Protein AF-A0A428SG29-F1 (afdb_monomer_lite)

Sequence (128 aa):
MDRNAPDYICEENASASLCETEECINHIRALSGNEDALVTPVVTPRFAICWTPELLQGQGNMIRGDDTLAMQTHFNEAQQEIDATKALFPEFGGSEADLYESYGLQSAMAPRDTQDSPRRMFEEESYG

InterPro domains:
  IPR032466 Metal-dependent hydrolase [SSF51556] (1-107)
  IPR051607 Metallo-dependent Hydrolases [PTHR11271] (1-105)

Radius of gyration: 19.19 Å; chains: 1; bounding box: 38×38×68 Å

pLDDT: mean 84.14, std 17.22, range [40.59, 98.0]

Organism: NCBI:txid131363

Foldseek 3Di:
DQAPDPPVPHDPDLVVVLVVLVVVQVVQVPDPPCPVVPDHDEAEDAALLGDDLSNLLSVLVVLVVDLRYHYDYDFCPDPVSFVSNCVRCVVQDDGVVSVSVVSNNHRDPPPDPPPPPPPPDPDPPPDD

Secondary structure (DSSP, 8-state):
--SSS-GGG--S-HHHHHHHHHHHHHHHHT-TT-TT--S--EE----GGGS-HHHHHHHHHHHHH-TT-EE----S--HHHHHHHHHH-TT--S-HHHHHHHHT------------------------

Structure (mmCIF, N/CA/C/O backbone):
data_AF-A0A428SG29-F1
#
_entry.id   AF-A0A428SG29-F1
#
loop_
_atom_site.group_PDB
_atom_site.id
_atom_site.type_symbol
_atom_site.label_atom_id
_atom_site.label_alt_id
_atom_site.label_comp_id
_atom_site.label_asym_id
_atom_site.label_entity_id
_atom_site.label_seq_id
_atom_site.pdbx_PDB_ins_code
_atom_site.Cartn_x
_atom_site.Cartn_y
_atom_site.Cartn_z
_atom_site.occupancy
_atom_site.B_iso_or_equiv
_atom_site.auth_seq_id
_atom_site.auth_comp_id
_atom_site.auth_asym_id
_atom_site.auth_atom_id
_atom_site.pdbx_PDB_model_num
ATOM 1 N N . MET A 1 1 ? -7.533 -5.127 -1.003 1.00 91.00 1 MET A N 1
ATOM 2 C CA . MET A 1 1 ? -8.494 -4.809 0.079 1.00 91.00 1 MET A CA 1
ATOM 3 C C . MET A 1 1 ? -9.218 -6.081 0.454 1.00 91.00 1 MET A C 1
ATOM 5 O O . MET A 1 1 ? -9.960 -6.589 -0.370 1.00 91.00 1 MET A O 1
ATOM 9 N N . ASP A 1 2 ? -9.045 -6.569 1.672 1.00 92.31 2 ASP A N 1
ATOM 10 C CA . ASP A 1 2 ? -9.601 -7.844 2.153 1.00 92.31 2 ASP A CA 1
ATOM 11 C C . ASP A 1 2 ? -10.591 -7.660 3.324 1.00 92.31 2 ASP A C 1
ATOM 13 O O . ASP A 1 2 ? -11.022 -8.620 3.963 1.00 92.31 2 ASP A O 1
ATOM 17 N N . ARG A 1 3 ? -10.963 -6.410 3.630 1.00 93.75 3 ARG A N 1
ATOM 18 C CA . ARG A 1 3 ? -11.945 -6.047 4.659 1.00 93.75 3 ARG A CA 1
ATOM 19 C C . ARG A 1 3 ? -12.665 -4.751 4.285 1.00 93.75 3 ARG A C 1
ATOM 21 O O . ARG A 1 3 ? -12.125 -3.935 3.548 1.00 93.75 3 ARG A O 1
ATOM 28 N N . ASN A 1 4 ? -13.861 -4.517 4.839 1.00 90.50 4 ASN A N 1
ATOM 29 C CA . ASN A 1 4 ? -14.595 -3.240 4.748 1.00 90.50 4 ASN A CA 1
ATOM 30 C C . ASN A 1 4 ? -14.676 -2.674 3.315 1.00 90.50 4 ASN A C 1
ATOM 32 O O . ASN A 1 4 ? -14.600 -1.463 3.106 1.00 90.50 4 ASN A O 1
ATOM 36 N N . ALA A 1 5 ? -14.805 -3.562 2.332 1.00 90.69 5 ALA A N 1
ATOM 37 C CA . ALA A 1 5 ? -14.900 -3.244 0.919 1.00 90.69 5 ALA A CA 1
ATOM 38 C C . ALA A 1 5 ? -16.145 -3.931 0.334 1.00 90.69 5 ALA A C 1
ATOM 40 O O . ALA A 1 5 ? -16.546 -4.983 0.834 1.00 90.69 5 ALA A O 1
ATOM 41 N N . PRO A 1 6 ? -16.779 -3.358 -0.703 1.00 92.50 6 PRO A N 1
ATOM 42 C CA . PRO A 1 6 ? -17.833 -4.042 -1.442 1.00 92.50 6 PRO A CA 1
ATOM 43 C C . PRO A 1 6 ? -17.362 -5.387 -2.010 1.00 92.50 6 PRO A C 1
ATOM 45 O O . PRO A 1 6 ? -16.246 -5.469 -2.520 1.00 92.50 6 PRO A O 1
ATOM 48 N N . ASP A 1 7 ? -18.239 -6.395 -2.017 1.00 91.31 7 ASP A N 1
ATOM 49 C CA . ASP A 1 7 ? -17.921 -7.779 -2.415 1.00 91.31 7 ASP A CA 1
ATOM 50 C C . ASP A 1 7 ? -17.208 -7.898 -3.773 1.00 91.31 7 ASP A C 1
ATOM 52 O O . ASP A 1 7 ? -16.355 -8.754 -3.959 1.00 91.31 7 ASP A O 1
ATOM 56 N N . TYR A 1 8 ? -17.524 -7.021 -4.729 1.00 92.19 8 TYR A N 1
ATOM 57 C CA . TYR A 1 8 ? -16.967 -7.068 -6.086 1.00 92.19 8 TYR A CA 1
ATOM 58 C C . TYR A 1 8 ? -15.520 -6.544 -6.202 1.00 92.19 8 TYR A C 1
ATOM 60 O O . TYR A 1 8 ? -14.921 -6.661 -7.268 1.00 92.19 8 TYR A O 1
ATOM 68 N N . ILE A 1 9 ? -14.975 -5.935 -5.144 1.00 90.00 9 ILE A N 1
ATOM 69 C CA . ILE A 1 9 ? -13.573 -5.480 -5.040 1.00 90.00 9 ILE A CA 1
ATOM 70 C C . ILE A 1 9 ? -12.910 -5.950 -3.738 1.00 90.00 9 ILE A C 1
ATOM 72 O O . ILE A 1 9 ? -11.820 -5.482 -3.407 1.00 90.00 9 ILE A O 1
ATOM 76 N N . CYS A 1 10 ? -13.581 -6.816 -2.975 1.00 92.12 10 CYS A N 1
ATOM 77 C CA . CYS A 1 10 ? -13.009 -7.434 -1.792 1.00 92.12 10 CYS A CA 1
ATOM 78 C C . CYS A 1 10 ? -12.230 -8.673 -2.230 1.00 92.12 10 CYS A C 1
ATOM 80 O O . CYS A 1 10 ? -12.783 -9.590 -2.832 1.00 92.12 10 CYS A O 1
ATOM 82 N N . GLU A 1 11 ? -10.941 -8.678 -1.935 1.00 92.62 11 GLU A N 1
ATOM 83 C CA . GLU A 1 11 ? -10.059 -9.812 -2.170 1.00 92.62 11 GLU A CA 1
ATOM 84 C C . GLU A 1 11 ? -10.417 -10.966 -1.234 1.00 92.62 11 GLU A C 1
ATOM 86 O O . GLU A 1 11 ? -10.943 -10.765 -0.137 1.00 92.62 11 GLU A O 1
ATOM 91 N N . GLU A 1 12 ? -10.117 -12.185 -1.682 1.00 92.81 12 GLU A N 1
ATOM 92 C CA . GLU A 1 12 ? -10.456 -13.412 -0.960 1.00 92.81 12 GLU A CA 1
ATOM 93 C C . GLU A 1 12 ? -9.760 -13.491 0.404 1.00 92.81 12 GLU A C 1
ATOM 95 O O . GLU A 1 12 ? -10.362 -13.907 1.394 1.00 92.81 12 GLU A O 1
ATOM 100 N N . ASN A 1 13 ? -8.479 -13.125 0.449 1.00 94.94 13 ASN A N 1
ATOM 101 C CA . ASN A 1 13 ? -7.651 -13.112 1.649 1.00 94.94 13 ASN A CA 1
ATOM 102 C C . ASN A 1 13 ? -6.335 -12.356 1.395 1.00 94.94 13 ASN A C 1
ATOM 104 O O . ASN A 1 13 ? -5.978 -12.057 0.252 1.00 94.94 13 ASN A O 1
ATOM 108 N N . ALA A 1 14 ? -5.586 -12.105 2.471 1.00 95.94 14 ALA A N 1
ATOM 109 C CA . ALA A 1 14 ? -4.292 -11.436 2.415 1.00 95.94 14 ALA 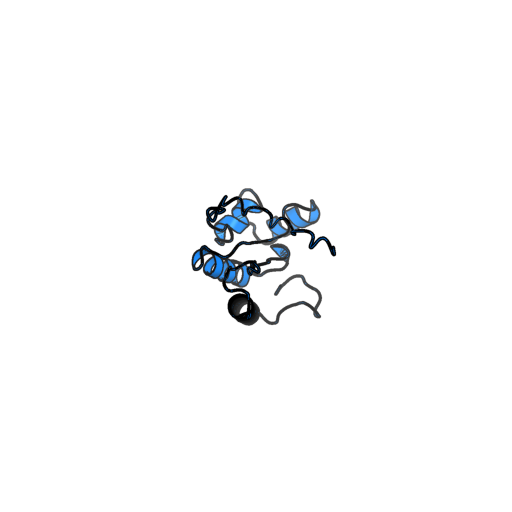A CA 1
ATOM 110 C C . ALA A 1 14 ? -3.281 -12.157 1.504 1.00 95.94 14 ALA A C 1
ATOM 112 O O . ALA A 1 14 ? -2.594 -11.508 0.725 1.00 95.94 14 ALA A O 1
ATOM 113 N N . SER A 1 15 ? -3.203 -13.491 1.549 1.00 96.69 15 SER A N 1
ATOM 114 C CA . SER A 1 15 ? -2.234 -14.251 0.744 1.00 96.69 15 SER A CA 1
ATOM 115 C C . SER A 1 15 ? -2.456 -14.086 -0.759 1.00 96.69 15 SER A C 1
ATOM 117 O O . SER A 1 15 ? -1.479 -13.960 -1.496 1.00 96.69 15 SER A O 1
ATOM 119 N N . ALA A 1 16 ? -3.711 -14.096 -1.214 1.00 95.69 16 ALA A N 1
ATOM 120 C CA . ALA A 1 16 ? -4.047 -13.870 -2.617 1.00 95.69 16 ALA A CA 1
ATOM 121 C C . ALA A 1 16 ? -3.621 -12.459 -3.053 1.00 95.69 16 ALA A C 1
ATOM 123 O O . ALA A 1 16 ? -2.894 -12.308 -4.029 1.00 95.69 16 ALA A O 1
ATOM 124 N N . SER A 1 17 ? -3.965 -11.448 -2.249 1.00 95.94 17 SER A N 1
ATOM 125 C CA . SER A 1 17 ? -3.590 -10.047 -2.477 1.00 95.94 17 SER A CA 1
ATOM 126 C C . SER A 1 17 ? -2.077 -9.829 -2.586 1.00 95.94 17 SER A C 1
ATOM 128 O O . SER A 1 17 ? -1.591 -9.142 -3.488 1.00 95.94 17 SER A O 1
ATOM 130 N N . LEU A 1 18 ? -1.312 -10.439 -1.674 1.00 96.69 18 LEU A N 1
ATOM 131 C CA . LEU A 1 18 ? 0.149 -10.359 -1.658 1.00 96.69 18 LEU A CA 1
ATOM 132 C C . LEU A 1 18 ? 0.756 -10.999 -2.910 1.00 96.69 18 LEU A C 1
ATOM 134 O O . LEU A 1 18 ? 1.643 -10.406 -3.522 1.00 96.69 18 LEU A O 1
ATOM 138 N N . CYS A 1 19 ? 0.255 -12.172 -3.310 1.00 97.12 19 CYS A N 1
ATOM 139 C CA . CYS A 1 19 ? 0.720 -12.872 -4.508 1.00 97.12 19 CYS A CA 1
ATOM 140 C C . CYS A 1 19 ? 0.456 -12.046 -5.771 1.00 97.12 19 CYS A C 1
ATOM 142 O O . CYS A 1 19 ? 1.362 -11.829 -6.570 1.00 97.12 19 CYS A O 1
ATOM 144 N N . GLU A 1 20 ? -0.760 -11.523 -5.926 1.00 96.56 20 GLU A N 1
ATOM 145 C CA . GLU A 1 20 ? -1.130 -10.689 -7.074 1.00 96.56 20 GLU A CA 1
ATOM 146 C C . GLU A 1 20 ? -0.324 -9.380 -7.111 1.00 96.56 20 GLU A C 1
ATOM 148 O O . GLU A 1 20 ? 0.086 -8.921 -8.181 1.00 96.56 20 GLU A O 1
ATOM 153 N N . THR A 1 21 ? -0.039 -8.792 -5.943 1.00 96.56 21 THR A N 1
ATOM 154 C CA . THR A 1 21 ? 0.828 -7.609 -5.837 1.00 96.56 21 THR A CA 1
ATOM 155 C C . THR A 1 21 ? 2.245 -7.926 -6.327 1.00 96.56 21 THR A C 1
ATOM 157 O O . THR A 1 21 ? 2.799 -7.171 -7.129 1.00 96.56 21 THR A O 1
ATOM 160 N N . GLU A 1 22 ? 2.825 -9.046 -5.889 1.00 97.19 22 GLU A N 1
ATOM 161 C CA . GLU A 1 22 ? 4.161 -9.486 -6.309 1.00 97.19 22 GLU A CA 1
ATOM 162 C C . GLU A 1 22 ? 4.218 -9.783 -7.816 1.00 97.19 22 GLU A C 1
ATOM 164 O O . GLU A 1 22 ? 5.144 -9.349 -8.509 1.00 97.19 22 GLU A O 1
ATOM 169 N N . GLU A 1 23 ? 3.203 -10.457 -8.359 1.00 98.00 23 GLU A N 1
ATOM 170 C CA . GLU A 1 23 ? 3.076 -10.708 -9.797 1.00 98.00 23 GLU A CA 1
ATOM 171 C C . GLU A 1 23 ? 3.013 -9.405 -10.602 1.00 98.00 23 GLU A C 1
ATOM 173 O O . GLU A 1 23 ? 3.704 -9.270 -11.616 1.00 98.00 23 GLU A O 1
ATOM 178 N N . CYS A 1 24 ? 2.245 -8.418 -10.134 1.00 97.19 24 CYS A N 1
ATOM 179 C CA . CYS A 1 24 ? 2.135 -7.106 -10.769 1.00 97.19 24 CYS A CA 1
ATOM 180 C C . CYS A 1 24 ? 3.475 -6.353 -10.771 1.00 97.19 24 CYS A C 1
ATOM 182 O O . CYS A 1 24 ? 3.897 -5.832 -11.809 1.00 97.19 24 CYS A O 1
ATOM 184 N N . ILE A 1 25 ? 4.184 -6.345 -9.638 1.00 96.25 25 ILE A N 1
ATOM 185 C CA . ILE A 1 25 ? 5.523 -5.747 -9.514 1.00 96.25 25 ILE A CA 1
ATOM 186 C C . ILE A 1 25 ? 6.485 -6.373 -10.525 1.00 96.25 25 ILE A C 1
ATOM 188 O O . ILE A 1 25 ? 7.156 -5.660 -11.278 1.00 96.25 25 ILE A O 1
ATOM 192 N N . ASN A 1 26 ? 6.524 -7.705 -10.573 1.00 96.81 26 ASN A N 1
ATOM 193 C CA . ASN A 1 26 ? 7.391 -8.443 -11.485 1.00 96.81 26 ASN A CA 1
ATOM 194 C C . ASN A 1 26 ? 7.024 -8.183 -12.948 1.00 96.81 26 ASN A C 1
ATOM 196 O O . ASN A 1 26 ? 7.910 -7.996 -13.783 1.00 96.81 26 ASN A O 1
ATOM 200 N N . HIS A 1 27 ? 5.730 -8.106 -13.257 1.00 97.69 27 HIS A N 1
ATOM 201 C CA . HIS A 1 27 ? 5.248 -7.790 -14.594 1.00 97.69 27 HIS A CA 1
ATOM 202 C C . HIS A 1 27 ? 5.700 -6.399 -15.055 1.00 97.69 27 HIS A C 1
ATOM 204 O O . HIS A 1 27 ? 6.258 -6.278 -16.144 1.00 97.69 27 HIS A O 1
ATOM 210 N N . ILE A 1 28 ? 5.516 -5.366 -14.223 1.00 96.56 28 ILE A N 1
ATOM 211 C CA . ILE A 1 28 ? 5.902 -3.980 -14.543 1.00 96.56 28 ILE A CA 1
ATOM 212 C C . ILE A 1 28 ? 7.412 -3.872 -14.789 1.00 96.56 28 ILE A C 1
ATOM 214 O O . ILE A 1 28 ? 7.855 -3.229 -15.743 1.00 96.56 28 ILE A O 1
ATOM 218 N N . ARG A 1 29 ? 8.216 -4.545 -13.962 1.00 94.81 29 ARG A N 1
ATOM 219 C CA . ARG A 1 29 ? 9.678 -4.581 -14.116 1.00 94.81 29 ARG A CA 1
ATOM 220 C C . ARG A 1 29 ? 10.129 -5.303 -15.382 1.00 94.81 29 ARG A C 1
ATOM 222 O O . ARG A 1 29 ? 11.151 -4.943 -15.951 1.00 94.81 29 ARG A O 1
ATOM 229 N N . ALA A 1 30 ? 9.374 -6.304 -15.822 1.00 96.75 30 ALA A N 1
ATOM 230 C CA . ALA A 1 30 ? 9.674 -7.088 -17.015 1.00 96.75 30 ALA A CA 1
ATOM 231 C C . ALA A 1 30 ? 9.111 -6.483 -18.317 1.00 96.75 30 ALA A C 1
ATOM 233 O O . ALA A 1 30 ? 9.233 -7.106 -19.375 1.00 96.75 30 ALA A O 1
ATOM 234 N N . LEU A 1 31 ? 8.482 -5.301 -18.270 1.00 97.12 31 LEU A N 1
ATOM 235 C CA . LEU A 1 31 ? 7.959 -4.639 -19.464 1.00 97.12 31 LEU A CA 1
ATOM 236 C C . LEU A 1 31 ? 9.085 -4.368 -20.473 1.00 97.12 31 LEU A C 1
ATOM 238 O O . LEU A 1 31 ? 10.094 -3.740 -20.160 1.00 97.12 31 LEU A O 1
ATOM 242 N N . SER A 1 32 ? 8.884 -4.814 -21.715 1.00 96.44 32 SER A N 1
ATOM 243 C CA . SER A 1 32 ? 9.800 -4.526 -22.824 1.00 96.44 32 SER A CA 1
ATOM 244 C C . SER A 1 32 ? 9.906 -3.015 -23.038 1.00 96.44 32 SER A C 1
ATOM 246 O O . SER A 1 32 ? 8.877 -2.360 -23.213 1.00 96.44 32 SER A O 1
ATOM 248 N N . GLY A 1 33 ? 11.123 -2.467 -23.098 1.00 95.12 33 GLY A N 1
ATOM 249 C CA . GLY A 1 33 ? 11.327 -1.023 -23.246 1.00 95.12 33 GLY A CA 1
ATOM 250 C C . GLY A 1 33 ? 11.315 -0.236 -21.928 1.00 95.12 33 GLY A C 1
ATOM 251 O O . GLY A 1 33 ? 11.255 0.992 -21.970 1.00 95.12 33 GLY A O 1
ATOM 252 N N . ASN A 1 34 ? 11.314 -0.911 -20.770 1.00 94.69 34 ASN A N 1
ATOM 253 C CA . ASN A 1 34 ? 11.376 -0.293 -19.439 1.00 94.69 34 ASN A CA 1
ATOM 254 C C . ASN A 1 34 ? 12.755 -0.466 -18.768 1.00 94.69 34 ASN A C 1
ATOM 256 O O . ASN A 1 34 ? 12.858 -0.529 -17.545 1.00 94.69 34 ASN A O 1
ATOM 260 N N . GLU A 1 35 ? 13.826 -0.572 -19.555 1.00 92.56 35 GLU A N 1
ATOM 261 C CA . GLU A 1 35 ? 15.186 -0.814 -19.056 1.00 92.56 35 GLU A CA 1
ATOM 262 C C . GLU A 1 35 ? 15.712 0.360 -18.213 1.00 92.56 35 GLU A C 1
ATOM 264 O O . GLU A 1 35 ? 16.452 0.147 -17.255 1.00 92.56 35 GLU A O 1
ATOM 269 N N . ASP A 1 36 ? 15.268 1.580 -18.528 1.00 93.44 36 ASP A N 1
ATOM 270 C CA . ASP A 1 36 ? 15.579 2.805 -17.779 1.00 93.44 36 ASP A CA 1
ATOM 271 C C . ASP A 1 36 ? 14.648 3.021 -16.564 1.00 93.44 36 ASP A C 1
ATOM 273 O O . ASP A 1 36 ? 14.690 4.075 -15.930 1.00 93.44 36 ASP A O 1
ATOM 277 N N . ALA A 1 37 ? 13.777 2.050 -16.247 1.00 92.25 37 ALA A N 1
ATOM 278 C CA . ALA A 1 37 ? 12.834 2.086 -15.125 1.00 92.25 37 ALA A CA 1
ATOM 279 C C . ALA A 1 37 ? 11.947 3.351 -15.074 1.00 92.25 37 ALA A C 1
ATOM 281 O O . ALA A 1 37 ? 11.621 3.859 -14.001 1.00 92.25 37 ALA A O 1
ATOM 282 N N . LEU A 1 38 ? 11.519 3.860 -16.235 1.00 93.81 38 LEU A N 1
ATOM 283 C CA . LEU A 1 38 ? 10.596 5.002 -16.318 1.00 93.81 38 LEU A CA 1
ATOM 284 C C . LEU A 1 38 ? 9.182 4.656 -15.826 1.00 93.81 38 LEU A C 1
ATOM 286 O O . LEU A 1 38 ? 8.426 5.549 -15.441 1.00 93.81 38 LEU A O 1
ATOM 290 N N . VAL A 1 39 ? 8.822 3.371 -15.844 1.00 94.50 39 VAL A N 1
ATOM 291 C CA . VAL A 1 39 ? 7.586 2.839 -15.266 1.00 94.50 39 VAL A CA 1
ATOM 292 C C . VAL A 1 39 ? 7.954 2.001 -14.046 1.00 94.50 39 VAL A C 1
ATOM 294 O O . VAL A 1 39 ? 8.512 0.913 -14.178 1.00 94.50 39 VAL A O 1
ATOM 297 N N . THR A 1 40 ? 7.630 2.486 -12.850 1.00 94.75 40 THR A N 1
ATOM 298 C CA . THR A 1 40 ? 7.904 1.776 -11.595 1.00 94.75 40 THR A CA 1
ATOM 299 C C . THR A 1 40 ? 6.613 1.322 -10.918 1.00 94.75 40 THR A C 1
ATOM 301 O O . THR A 1 40 ? 5.592 2.013 -10.991 1.00 94.75 40 THR A O 1
ATOM 304 N N . PRO A 1 41 ? 6.619 0.149 -10.264 1.00 95.44 41 PRO A N 1
ATOM 305 C CA . PRO A 1 41 ? 5.492 -0.276 -9.454 1.00 95.44 41 PRO A CA 1
ATOM 306 C C . PRO A 1 41 ? 5.431 0.515 -8.141 1.00 95.44 41 PRO A C 1
ATOM 308 O O . PRO A 1 41 ? 6.454 0.900 -7.573 1.00 95.44 41 PRO A O 1
ATOM 311 N N . VAL A 1 42 ? 4.213 0.715 -7.641 1.00 94.62 42 VAL A N 1
ATOM 312 C CA . VAL A 1 42 ? 3.942 1.376 -6.359 1.00 94.62 42 VAL A CA 1
ATOM 313 C C . VAL A 1 42 ? 2.945 0.528 -5.582 1.00 94.62 42 VAL A C 1
ATOM 315 O O . VAL A 1 42 ? 1.846 0.235 -6.063 1.00 94.62 42 VAL A O 1
ATOM 318 N N . VAL A 1 43 ? 3.319 0.133 -4.367 1.00 93.62 43 VAL A N 1
ATOM 319 C CA . VAL A 1 43 ? 2.423 -0.597 -3.467 1.00 93.62 43 VAL A CA 1
ATOM 320 C C . VAL A 1 43 ? 1.321 0.364 -3.038 1.00 93.62 43 VAL A C 1
ATOM 322 O O . VAL A 1 43 ? 1.601 1.439 -2.509 1.00 93.62 43 VAL A O 1
ATOM 325 N N . THR A 1 44 ? 0.063 0.002 -3.292 1.00 92.69 44 THR A N 1
ATOM 326 C CA . THR A 1 44 ? -1.061 0.941 -3.149 1.00 92.69 44 THR A CA 1
ATOM 327 C C . THR A 1 44 ? -2.113 0.442 -2.155 1.00 92.69 44 THR A C 1
ATOM 329 O O . THR A 1 44 ? -3.187 -0.014 -2.564 1.00 92.69 44 THR A O 1
ATOM 332 N N . PRO A 1 45 ? -1.849 0.503 -0.835 1.00 88.69 45 PRO A N 1
ATOM 333 C CA . PRO A 1 45 ? -2.904 0.375 0.155 1.00 88.69 45 PRO A CA 1
ATOM 334 C C . PRO A 1 45 ? -3.933 1.472 -0.074 1.00 88.69 45 PRO A C 1
ATOM 336 O O . PRO A 1 45 ? -3.587 2.639 -0.184 1.00 88.69 45 PRO A O 1
ATOM 339 N N . ARG A 1 46 ? -5.212 1.109 -0.200 1.00 89.31 46 ARG A N 1
ATOM 340 C CA . ARG A 1 46 ? -6.247 2.121 -0.442 1.00 89.31 46 ARG A CA 1
ATOM 341 C C . ARG A 1 46 ? -6.478 2.962 0.814 1.00 89.31 46 ARG A C 1
ATOM 343 O O . ARG A 1 46 ? -6.287 4.167 0.788 1.00 89.31 46 ARG A O 1
ATOM 350 N N . PHE A 1 47 ? -6.886 2.293 1.889 1.00 88.44 47 PHE A N 1
ATOM 351 C CA . PHE A 1 47 ? -7.115 2.850 3.218 1.00 88.44 47 PHE A CA 1
ATOM 352 C C . PHE A 1 47 ? -6.764 1.774 4.249 1.00 88.44 47 PHE A C 1
ATOM 354 O O . PHE A 1 47 ? -7.111 0.605 4.031 1.00 88.44 47 PHE A O 1
ATOM 361 N N . ALA A 1 48 ? -6.180 2.144 5.392 1.00 87.88 48 ALA A N 1
ATOM 362 C CA . ALA A 1 48 ? -5.901 1.196 6.479 1.00 87.88 48 ALA A CA 1
ATOM 363 C C . ALA A 1 48 ? -7.158 0.422 6.925 1.00 87.88 48 ALA A C 1
ATOM 365 O O . ALA A 1 48 ? -7.100 -0.773 7.221 1.00 87.88 48 ALA A O 1
ATOM 366 N N . ILE A 1 49 ? -8.329 1.074 6.914 1.00 90.94 49 ILE A N 1
ATOM 367 C CA . ILE A 1 49 ? -9.604 0.457 7.312 1.00 90.94 49 ILE A CA 1
ATOM 368 C C . ILE A 1 49 ? -10.007 -0.737 6.436 1.00 90.94 49 ILE A C 1
ATOM 370 O O . ILE A 1 49 ? -10.701 -1.637 6.919 1.00 90.94 49 ILE A O 1
ATOM 374 N N . CYS A 1 50 ? -9.581 -0.767 5.170 1.00 91.12 50 CYS A N 1
ATOM 375 C CA . CYS A 1 50 ? -9.981 -1.787 4.199 1.00 91.12 50 CYS A CA 1
ATOM 376 C C . CYS A 1 50 ? -9.056 -3.014 4.182 1.00 91.12 50 CYS A C 1
ATOM 378 O O . CYS A 1 50 ? -9.205 -3.891 3.329 1.00 91.12 50 CYS A O 1
ATOM 380 N N . TRP A 1 51 ? -8.027 -3.016 5.026 1.00 91.62 51 TRP A N 1
ATOM 381 C CA . TRP A 1 51 ? -6.965 -4.011 5.009 1.00 91.62 51 TRP A CA 1
ATOM 382 C C . TRP A 1 51 ? -6.871 -4.674 6.380 1.00 91.62 51 TRP A C 1
ATOM 384 O O . TRP A 1 51 ? -6.998 -4.010 7.415 1.00 91.62 51 TRP A O 1
ATOM 394 N N . THR A 1 52 ? -6.700 -5.989 6.407 1.00 94.81 52 THR A N 1
ATOM 395 C CA . THR A 1 52 ? -6.413 -6.719 7.643 1.00 94.81 52 THR A CA 1
ATOM 396 C C . THR A 1 52 ? -4.985 -6.431 8.128 1.00 94.81 52 THR A C 1
ATOM 398 O O . THR A 1 52 ? -4.117 -6.064 7.329 1.00 94.81 52 THR A O 1
ATOM 401 N N . PRO A 1 53 ? -4.696 -6.620 9.432 1.00 93.94 53 PRO A N 1
ATOM 402 C CA . PRO A 1 53 ? -3.326 -6.560 9.946 1.00 93.94 53 PRO A CA 1
ATOM 403 C C . PRO A 1 53 ? -2.348 -7.476 9.197 1.00 93.94 53 PRO A C 1
ATOM 405 O O . PRO A 1 53 ? -1.191 -7.114 9.010 1.00 93.94 53 PRO A O 1
ATOM 408 N N . GLU A 1 54 ? -2.810 -8.651 8.754 1.00 95.75 54 GLU A N 1
ATOM 409 C CA . GLU A 1 54 ? -2.003 -9.610 7.994 1.00 95.75 54 GLU A CA 1
ATOM 410 C C . GLU A 1 54 ? -1.580 -9.035 6.639 1.00 95.75 54 GLU A C 1
ATOM 412 O O . GLU A 1 54 ? -0.394 -9.064 6.301 1.00 95.75 54 GLU A O 1
ATOM 417 N N . LEU A 1 55 ? -2.522 -8.440 5.902 1.00 95.81 55 LEU A N 1
ATOM 418 C CA . LEU A 1 55 ? -2.232 -7.815 4.616 1.00 95.81 55 LEU A CA 1
ATOM 419 C C . LEU A 1 55 ? -1.307 -6.597 4.766 1.00 95.81 55 LEU A C 1
ATOM 421 O O . LEU A 1 55 ? -0.335 -6.467 4.021 1.00 95.81 55 LEU A O 1
ATOM 425 N N . LEU A 1 56 ? -1.548 -5.739 5.765 1.00 95.19 56 LEU A N 1
ATOM 426 C CA . LEU A 1 56 ? -0.673 -4.596 6.069 1.00 95.19 56 LEU A CA 1
ATOM 427 C C . LEU A 1 56 ? 0.760 -5.049 6.384 1.00 95.19 56 LEU A C 1
ATOM 429 O O . LEU A 1 56 ? 1.719 -4.490 5.850 1.00 95.19 56 LEU A O 1
ATOM 433 N N . GLN A 1 57 ? 0.911 -6.092 7.203 1.00 95.50 57 GLN A N 1
ATOM 434 C CA . GLN A 1 57 ? 2.214 -6.646 7.561 1.00 95.50 57 GLN A CA 1
ATOM 435 C C . GLN A 1 57 ? 2.933 -7.261 6.356 1.00 95.50 57 GLN A C 1
ATOM 437 O O . GLN A 1 57 ? 4.138 -7.054 6.195 1.00 95.50 57 GLN A O 1
ATOM 442 N N . GLY A 1 58 ? 2.222 -8.017 5.515 1.00 95.69 58 GLY A N 1
ATOM 443 C CA . GLY A 1 58 ? 2.794 -8.626 4.315 1.00 95.69 58 GLY A CA 1
ATOM 444 C C . GLY A 1 58 ? 3.303 -7.579 3.324 1.00 95.69 58 GLY A C 1
ATOM 445 O O . GLY A 1 58 ? 4.431 -7.678 2.843 1.00 95.69 58 GLY A O 1
ATOM 446 N N . GLN A 1 59 ? 2.532 -6.515 3.109 1.00 95.12 59 GLN A N 1
ATOM 447 C CA . GLN A 1 59 ? 2.908 -5.425 2.204 1.00 95.12 59 GLN A CA 1
ATOM 448 C C . GLN A 1 59 ? 4.073 -4.604 2.773 1.00 95.12 59 GLN A C 1
ATOM 450 O O . GLN A 1 59 ? 4.994 -4.240 2.045 1.00 95.12 59 GLN A O 1
ATOM 455 N N . GLY A 1 60 ? 4.115 -4.398 4.092 1.00 94.69 60 GLY A N 1
ATOM 456 C CA . GLY A 1 60 ? 5.273 -3.790 4.747 1.00 94.69 60 GLY A CA 1
ATOM 457 C C . GLY A 1 60 ? 6.535 -4.657 4.682 1.00 94.69 60 GLY A C 1
ATOM 458 O O . GLY A 1 60 ? 7.644 -4.138 4.566 1.00 94.69 60 GLY A O 1
ATOM 459 N N . ASN A 1 61 ? 6.408 -5.989 4.706 1.00 95.12 61 ASN A N 1
ATOM 460 C CA . ASN A 1 61 ? 7.542 -6.886 4.458 1.00 95.12 61 ASN A CA 1
ATOM 461 C C . ASN A 1 61 ? 8.069 -6.745 3.026 1.00 95.12 61 ASN A C 1
ATOM 463 O O . ASN A 1 61 ? 9.283 -6.717 2.842 1.00 95.12 61 ASN A O 1
ATOM 467 N N . MET A 1 62 ? 7.173 -6.617 2.046 1.00 93.81 62 MET A N 1
ATOM 468 C CA . MET A 1 62 ? 7.531 -6.411 0.643 1.00 93.81 62 MET A CA 1
ATOM 469 C C . MET A 1 62 ? 8.294 -5.095 0.444 1.00 93.81 62 MET A C 1
ATOM 471 O O . MET A 1 62 ? 9.387 -5.110 -0.110 1.00 93.81 62 MET A O 1
ATOM 475 N N . ILE A 1 63 ? 7.782 -3.983 0.983 1.00 93.38 63 ILE A N 1
ATOM 476 C CA . ILE A 1 63 ? 8.443 -2.667 0.903 1.00 93.38 63 ILE A CA 1
ATOM 477 C C . ILE A 1 63 ? 9.805 -2.678 1.610 1.00 93.38 63 ILE A C 1
ATOM 479 O O . ILE A 1 63 ? 10.780 -2.149 1.090 1.00 93.38 63 ILE A O 1
ATOM 483 N N . ARG A 1 64 ? 9.920 -3.304 2.788 1.00 92.69 64 ARG A N 1
ATOM 484 C CA . ARG A 1 64 ? 11.220 -3.417 3.479 1.00 92.69 64 ARG A CA 1
ATOM 485 C C . ARG A 1 64 ? 12.223 -4.303 2.744 1.00 92.69 64 ARG A C 1
ATOM 487 O O . ARG A 1 64 ? 13.424 -4.121 2.925 1.00 92.69 64 ARG A O 1
ATOM 494 N N . GLY A 1 65 ? 11.739 -5.288 1.991 1.00 93.06 65 GLY A N 1
ATOM 495 C CA . GLY A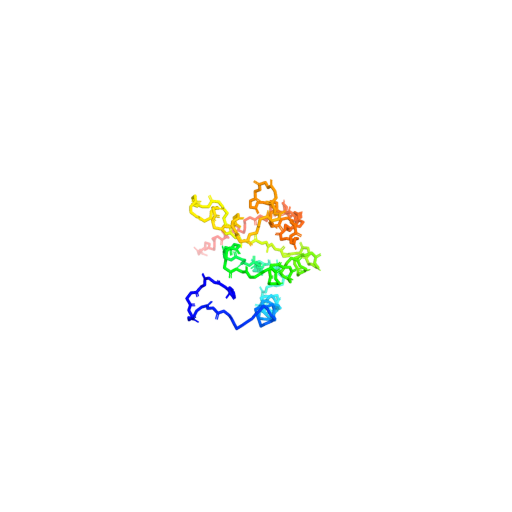 1 65 ? 12.570 -6.195 1.204 1.00 93.06 65 GLY A CA 1
ATOM 496 C C . GLY A 1 65 ? 13.078 -5.588 -0.104 1.00 93.06 65 GLY A C 1
ATOM 497 O O . GLY A 1 65 ? 13.947 -6.188 -0.732 1.00 93.06 65 GLY A O 1
ATOM 498 N N . ASP A 1 66 ? 12.553 -4.429 -0.506 1.00 91.62 66 ASP A N 1
ATOM 499 C CA . ASP A 1 66 ? 12.773 -3.843 -1.822 1.00 91.62 66 ASP A CA 1
ATOM 500 C C . ASP A 1 66 ? 12.793 -2.309 -1.747 1.00 91.62 66 ASP A C 1
ATOM 502 O O . ASP A 1 66 ? 11.759 -1.639 -1.729 1.00 91.62 66 ASP A O 1
ATOM 506 N N . ASP A 1 67 ? 13.997 -1.744 -1.721 1.00 89.19 67 ASP A N 1
ATOM 507 C CA . ASP A 1 67 ? 14.240 -0.305 -1.576 1.00 89.19 67 ASP A CA 1
ATOM 508 C C . ASP A 1 67 ? 13.833 0.533 -2.800 1.00 89.19 67 ASP A C 1
ATOM 510 O O . ASP A 1 67 ? 13.850 1.766 -2.739 1.00 89.19 67 ASP A O 1
ATOM 514 N N . THR A 1 68 ? 13.426 -0.114 -3.895 1.00 89.38 68 THR A N 1
ATOM 515 C CA . THR A 1 68 ? 12.908 0.557 -5.093 1.00 89.38 68 THR A CA 1
ATOM 516 C C . THR A 1 68 ? 11.391 0.742 -5.060 1.00 89.38 68 THR A C 1
ATOM 518 O O . THR A 1 68 ? 10.851 1.505 -5.865 1.00 89.38 68 THR A O 1
ATOM 521 N N . LEU A 1 69 ? 10.687 0.067 -4.141 1.00 92.25 69 LEU A N 1
ATOM 522 C CA . LEU A 1 69 ? 9.237 0.174 -4.012 1.00 92.25 69 LEU A CA 1
ATOM 523 C C . LEU A 1 69 ? 8.838 1.403 -3.196 1.00 92.25 69 LEU A C 1
ATOM 525 O O . LEU A 1 69 ? 9.212 1.576 -2.036 1.00 92.25 69 LEU A O 1
ATOM 529 N N . ALA A 1 70 ? 7.987 2.229 -3.798 1.00 92.12 70 ALA A N 1
ATOM 530 C CA . ALA A 1 70 ? 7.266 3.277 -3.093 1.00 92.12 70 ALA A CA 1
ATOM 531 C C . ALA A 1 70 ? 5.909 2.764 -2.588 1.00 92.12 70 ALA A C 1
ATOM 533 O O . ALA A 1 70 ? 5.356 1.794 -3.116 1.00 92.12 70 ALA A O 1
ATOM 534 N N . MET A 1 71 ? 5.345 3.474 -1.608 1.00 91.50 71 MET A N 1
ATOM 535 C CA . MET A 1 71 ? 3.960 3.294 -1.180 1.00 91.50 71 MET A CA 1
ATOM 536 C C . MET A 1 71 ? 3.117 4.525 -1.511 1.00 91.50 71 MET A C 1
ATOM 538 O O . MET A 1 71 ? 3.549 5.657 -1.292 1.00 91.50 71 MET A O 1
ATOM 542 N N . GLN A 1 72 ? 1.885 4.301 -1.955 1.00 93.00 72 GLN A N 1
ATOM 543 C CA . GLN A 1 72 ? 0.856 5.326 -2.082 1.00 93.00 72 GLN A CA 1
ATOM 544 C C . GLN A 1 72 ? -0.404 4.891 -1.327 1.00 93.00 72 GLN A C 1
ATOM 546 O O . GLN A 1 72 ? -0.918 3.807 -1.561 1.00 93.00 72 GLN A O 1
ATOM 551 N N . THR A 1 73 ? -0.935 5.746 -0.454 1.00 92.12 73 THR A N 1
ATOM 552 C CA . THR A 1 73 ? -2.189 5.496 0.277 1.00 92.12 73 THR A CA 1
ATOM 553 C C . THR A 1 73 ? -2.965 6.791 0.475 1.00 92.12 73 THR A C 1
ATOM 555 O O . THR A 1 73 ? -2.409 7.882 0.318 1.00 92.12 73 THR A O 1
ATOM 558 N N . HIS A 1 74 ? -4.239 6.679 0.836 1.00 90.38 74 HIS A N 1
ATOM 559 C CA . HIS A 1 74 ? -4.974 7.784 1.444 1.00 90.38 74 HIS A CA 1
ATOM 560 C C . HIS A 1 74 ? -4.549 7.967 2.910 1.00 90.38 74 HIS A C 1
ATOM 562 O O . HIS A 1 74 ? -4.123 7.011 3.560 1.00 90.38 74 HIS A O 1
ATOM 568 N N . PHE A 1 75 ? -4.621 9.205 3.409 1.00 86.88 75 PHE A N 1
ATOM 569 C CA . PHE A 1 75 ? -4.120 9.573 4.734 1.00 86.88 75 PHE A CA 1
ATOM 570 C C . PHE A 1 75 ? -4.937 10.716 5.347 1.00 86.88 75 PHE A C 1
ATOM 572 O O . PHE A 1 75 ? -4.967 11.814 4.785 1.00 86.88 75 PHE A O 1
ATOM 579 N N . ASN A 1 76 ? -5.541 10.477 6.515 1.00 85.38 76 ASN A N 1
ATOM 580 C CA . ASN A 1 76 ? -6.330 11.432 7.304 1.00 85.38 76 ASN A CA 1
ATOM 581 C C . ASN A 1 76 ? -7.305 12.281 6.459 1.00 85.38 76 ASN A C 1
ATOM 583 O O . ASN A 1 76 ? -7.399 13.498 6.648 1.00 85.38 76 ASN A O 1
ATOM 587 N N . GLU A 1 77 ? -8.023 11.664 5.515 1.00 85.19 77 GLU A N 1
ATOM 588 C CA . GLU A 1 77 ? -8.852 12.404 4.556 1.00 85.19 77 GLU A CA 1
ATOM 589 C C . GLU A 1 77 ? -10.156 12.911 5.195 1.00 85.19 77 GLU A C 1
ATOM 591 O O . GLU A 1 77 ? -10.596 14.032 4.924 1.00 85.19 77 GLU A O 1
ATOM 596 N N . ALA A 1 78 ? -10.759 12.122 6.091 1.00 88.12 78 ALA A N 1
ATOM 597 C CA . ALA A 1 78 ? -12.001 12.478 6.777 1.00 88.12 78 ALA A CA 1
ATOM 598 C C . ALA A 1 78 ? -12.015 12.053 8.253 1.00 88.12 78 ALA A C 1
ATOM 600 O O . ALA A 1 78 ? -11.552 10.976 8.610 1.00 88.12 78 ALA A O 1
ATOM 601 N N . GLN A 1 79 ? -12.655 12.845 9.124 1.00 88.69 79 GLN A N 1
ATOM 602 C CA . GLN A 1 79 ? -12.745 12.531 10.561 1.00 88.69 79 GLN A CA 1
ATOM 603 C C . GLN A 1 79 ? -13.352 11.144 10.835 1.00 88.69 79 GLN A C 1
ATOM 605 O O . GLN A 1 79 ? -12.888 10.428 11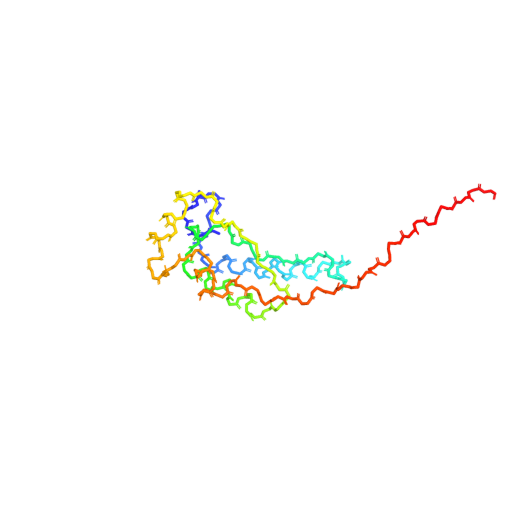.714 1.00 88.69 79 GLN A O 1
ATOM 610 N N . GLN A 1 80 ? -14.356 10.747 10.049 1.00 88.12 80 GLN A N 1
ATOM 611 C CA . GLN A 1 80 ? -14.996 9.434 10.170 1.00 88.12 80 GLN A CA 1
ATOM 612 C C . GLN A 1 80 ? -14.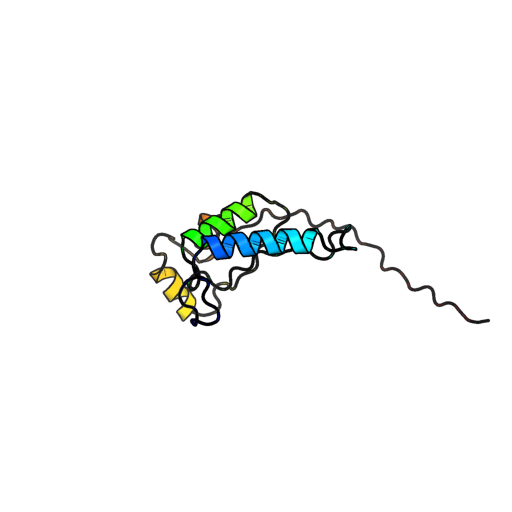027 8.280 9.881 1.00 88.12 80 GLN A C 1
ATOM 614 O O . GLN A 1 80 ? -14.088 7.250 10.546 1.00 88.12 80 GLN A O 1
ATOM 619 N N . GLU A 1 81 ? -13.130 8.456 8.910 1.00 86.31 81 GLU A N 1
ATOM 620 C CA . GLU A 1 81 ? -12.091 7.482 8.579 1.00 86.31 81 GLU A CA 1
ATOM 621 C C . GLU A 1 81 ? -11.068 7.387 9.712 1.00 86.31 81 GLU A C 1
ATOM 623 O O . GLU A 1 81 ? -10.754 6.291 10.163 1.00 86.31 81 GLU A O 1
ATOM 628 N N . ILE A 1 82 ? -10.622 8.532 10.235 1.00 88.44 82 ILE A N 1
ATOM 629 C CA . ILE A 1 82 ? -9.680 8.598 11.360 1.00 88.44 82 ILE A CA 1
ATOM 630 C C . ILE A 1 82 ? -10.240 7.848 12.573 1.00 88.44 82 ILE A C 1
ATOM 632 O O . ILE A 1 82 ? -9.538 7.051 13.199 1.00 88.44 82 ILE A O 1
ATOM 636 N N . ASP A 1 83 ? -11.508 8.090 12.902 1.00 89.94 83 ASP A N 1
ATOM 637 C CA . ASP A 1 83 ? -12.173 7.450 14.035 1.00 89.94 83 ASP A CA 1
ATOM 638 C C . ASP A 1 83 ? -12.327 5.936 13.808 1.00 89.94 83 ASP A C 1
ATOM 640 O O . ASP A 1 83 ? -12.086 5.146 14.725 1.00 89.94 83 ASP A O 1
ATOM 644 N N . ALA A 1 84 ? -12.660 5.515 12.583 1.00 90.06 84 ALA A N 1
ATOM 645 C CA . ALA A 1 84 ? -12.753 4.103 12.213 1.00 90.06 84 ALA A CA 1
ATOM 646 C C . ALA A 1 84 ? -11.391 3.394 12.280 1.00 90.06 84 ALA A C 1
ATOM 648 O O . ALA A 1 84 ? -11.301 2.300 12.840 1.00 90.06 84 ALA A O 1
ATOM 649 N N . THR A 1 85 ? -10.325 4.020 11.779 1.00 89.88 85 THR A N 1
ATOM 650 C CA . THR A 1 85 ? -8.954 3.502 11.874 1.00 89.88 85 THR A CA 1
ATOM 651 C C . THR A 1 85 ? -8.546 3.325 13.334 1.00 89.88 85 THR A C 1
ATOM 653 O O . THR A 1 85 ? -8.105 2.245 13.718 1.00 89.88 85 THR A O 1
ATOM 656 N N . LYS A 1 86 ? -8.778 4.327 14.191 1.00 89.12 86 LYS A N 1
ATOM 657 C CA . LYS A 1 86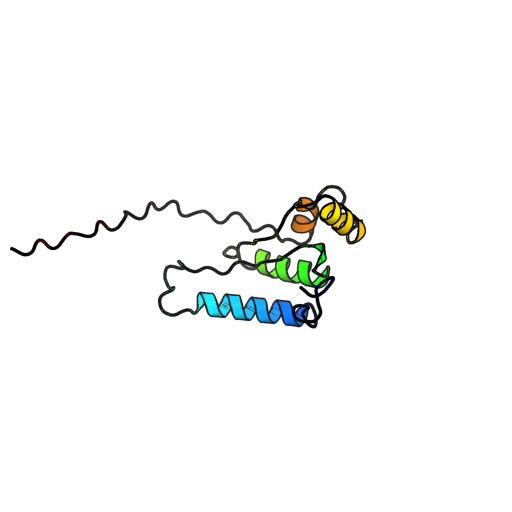 ? -8.479 4.228 15.633 1.00 89.12 86 LYS A CA 1
ATOM 658 C C . LYS A 1 86 ? -9.274 3.129 16.338 1.00 89.12 86 LYS A C 1
ATOM 660 O O . LYS A 1 86 ? -8.757 2.495 17.251 1.00 89.12 86 LYS A O 1
ATOM 665 N N . ALA A 1 87 ? -10.523 2.902 15.933 1.00 89.81 87 ALA A N 1
ATOM 666 C CA . ALA A 1 87 ? -11.349 1.838 16.495 1.00 89.81 87 ALA A CA 1
ATOM 667 C C . ALA A 1 87 ? -10.885 0.437 16.062 1.00 89.81 87 ALA A C 1
ATOM 669 O O . ALA A 1 87 ? -10.974 -0.504 16.849 1.00 89.81 87 ALA A O 1
ATOM 670 N N . LEU A 1 88 ? -10.406 0.294 14.822 1.00 90.31 88 LEU A N 1
ATOM 671 C CA . LEU A 1 88 ? -9.919 -0.976 14.275 1.00 90.31 88 LEU A CA 1
ATOM 672 C C . LEU A 1 88 ? -8.515 -1.341 14.752 1.00 90.31 88 LEU A C 1
ATOM 674 O O . LEU A 1 88 ? -8.199 -2.528 14.791 1.00 90.31 88 LEU A O 1
ATOM 678 N N . PHE A 1 89 ? -7.704 -0.342 15.096 1.00 89.56 89 PHE A N 1
ATOM 679 C CA . PHE A 1 89 ? -6.321 -0.526 15.515 1.00 89.56 89 PHE A CA 1
ATOM 680 C C . PHE A 1 89 ? -5.999 0.266 16.800 1.00 89.56 89 PHE A C 1
ATOM 682 O O . PHE A 1 89 ? -5.209 1.217 16.777 1.00 89.56 89 PHE A O 1
ATOM 689 N N . PRO A 1 90 ? -6.641 -0.079 17.934 1.00 87.88 90 PRO A N 1
ATOM 690 C CA . PRO A 1 90 ? -6.492 0.644 19.199 1.00 87.88 90 PRO A CA 1
ATOM 691 C C . PRO A 1 90 ? -5.081 0.562 19.805 1.00 87.88 90 PRO A C 1
ATOM 693 O O . PRO A 1 90 ? -4.756 1.335 20.706 1.00 87.88 90 PRO A O 1
ATOM 696 N N . GLU A 1 91 ? -4.249 -0.375 19.351 1.00 84.44 91 GLU A N 1
ATOM 697 C CA . GLU A 1 91 ? -2.864 -0.555 19.785 1.00 84.44 91 GLU A CA 1
ATOM 698 C C . GLU A 1 91 ? -1.917 0.558 19.309 1.00 84.44 91 GLU A C 1
ATOM 700 O O . GLU A 1 91 ? -0.849 0.737 19.900 1.00 84.44 91 GLU A O 1
ATOM 705 N N . PHE A 1 92 ? -2.297 1.336 18.288 1.00 80.00 92 PHE A N 1
ATOM 706 C CA . PHE A 1 92 ? -1.463 2.416 17.760 1.00 80.00 92 PHE A CA 1
ATOM 707 C C . PHE A 1 92 ? -1.829 3.756 18.410 1.00 80.00 92 PHE A C 1
ATOM 709 O O . PHE A 1 92 ? -2.937 4.275 18.289 1.00 80.00 92 PHE A O 1
ATOM 716 N N . GLY A 1 93 ? -0.872 4.303 19.162 1.00 63.16 93 GLY A N 1
ATOM 717 C CA . GLY A 1 93 ? -1.116 5.302 20.205 1.00 63.16 93 GLY A CA 1
ATOM 718 C C . GLY A 1 93 ? -1.104 6.778 19.797 1.00 63.16 93 GLY A C 1
ATOM 719 O O . GLY A 1 93 ? -1.061 7.620 20.694 1.00 63.16 93 GLY A O 1
ATOM 720 N N . GLY A 1 94 ? -1.114 7.133 18.509 1.00 68.50 94 GLY A N 1
ATOM 721 C CA . GLY A 1 94 ? -0.910 8.536 18.116 1.00 68.50 94 GLY A CA 1
ATOM 722 C C . GLY A 1 94 ? -1.613 8.962 16.835 1.00 68.50 94 GLY A C 1
ATOM 723 O O . GLY A 1 94 ? -2.424 9.894 16.854 1.00 68.50 94 GLY A O 1
ATOM 724 N N . SER A 1 95 ? -1.313 8.298 15.723 1.00 82.06 95 SER A N 1
ATOM 725 C CA . SER A 1 95 ? -1.708 8.752 14.392 1.00 82.06 95 SER A CA 1
ATOM 726 C C . SER A 1 95 ? -1.724 7.624 13.359 1.00 82.06 95 SER A C 1
ATOM 728 O O . SER A 1 95 ? -1.148 6.558 13.557 1.00 82.06 95 SER A O 1
ATOM 730 N N . GLU A 1 96 ? -2.355 7.884 12.214 1.00 86.62 96 GLU A N 1
ATOM 731 C CA . GLU A 1 96 ? -2.310 6.972 11.068 1.00 86.6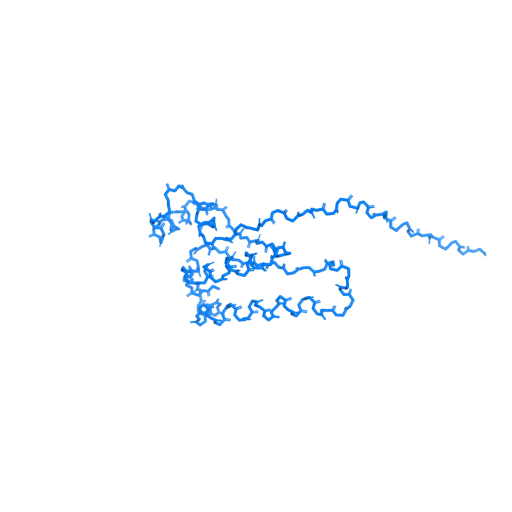2 96 GLU A CA 1
ATOM 732 C C . GLU A 1 96 ? -0.876 6.782 10.525 1.00 86.62 96 GLU A C 1
ATOM 734 O O . GLU A 1 96 ? -0.546 5.730 9.987 1.00 86.62 96 GLU A O 1
ATOM 739 N N . ALA A 1 97 ? 0.016 7.762 10.731 1.00 88.00 97 ALA A N 1
ATOM 740 C CA . ALA A 1 97 ? 1.426 7.624 10.368 1.00 88.00 97 ALA A CA 1
ATOM 741 C C . ALA A 1 97 ? 2.124 6.557 11.219 1.00 88.00 97 ALA A C 1
ATOM 743 O O . ALA A 1 97 ? 2.845 5.729 10.665 1.00 88.00 97 ALA A O 1
ATOM 744 N N . ASP A 1 98 ? 1.854 6.536 12.529 1.00 88.31 98 ASP A N 1
ATOM 745 C CA . ASP A 1 98 ? 2.400 5.527 13.448 1.00 88.31 98 ASP A CA 1
ATOM 746 C C . ASP A 1 98 ? 1.892 4.124 13.089 1.00 88.31 98 ASP A C 1
ATOM 748 O O . ASP A 1 98 ? 2.635 3.146 13.172 1.00 88.31 98 ASP A O 1
ATOM 752 N N . LEU A 1 99 ? 0.633 4.024 12.642 1.00 91.12 99 LEU A N 1
ATOM 753 C CA . LEU A 1 99 ? 0.067 2.776 12.134 1.00 91.12 99 LEU A CA 1
ATOM 754 C C . LEU A 1 99 ? 0.870 2.268 10.933 1.00 91.12 99 LEU A C 1
ATOM 756 O O . LEU A 1 99 ? 1.370 1.145 10.972 1.00 91.12 99 LEU A O 1
ATOM 760 N N . TYR A 1 100 ? 1.053 3.081 9.889 1.00 91.62 100 TYR A N 1
ATOM 761 C CA . TYR A 1 100 ? 1.821 2.654 8.713 1.00 91.62 100 TYR A CA 1
ATOM 762 C C . TYR A 1 100 ? 3.295 2.376 9.053 1.00 91.62 100 TYR A C 1
ATOM 764 O O . TYR A 1 100 ? 3.871 1.413 8.540 1.00 91.62 100 TYR A O 1
ATOM 772 N N . GLU A 1 101 ? 3.900 3.152 9.960 1.00 90.56 101 GLU A N 1
ATOM 773 C CA . GLU A 1 101 ? 5.257 2.891 10.459 1.00 90.56 101 GLU A CA 1
ATOM 774 C C . GLU A 1 101 ? 5.372 1.509 11.099 1.00 90.56 101 GLU A C 1
ATOM 776 O O . GLU A 1 101 ? 6.268 0.736 10.756 1.00 90.56 101 GLU A O 1
ATOM 781 N N . SER A 1 102 ? 4.433 1.174 11.985 1.00 91.25 102 SER A N 1
ATOM 782 C CA . SER A 1 102 ? 4.454 -0.074 12.747 1.00 91.25 102 SER A CA 1
ATOM 783 C C . SER A 1 102 ? 4.412 -1.319 11.855 1.00 91.25 102 SER A C 1
ATOM 785 O O . SER A 1 102 ? 5.078 -2.314 12.146 1.00 91.25 102 SER A O 1
ATOM 787 N N . TYR A 1 103 ? 3.711 -1.244 10.720 1.00 93.19 103 TYR A N 1
ATOM 788 C CA . TYR A 1 103 ? 3.663 -2.324 9.736 1.00 93.19 103 TYR A CA 1
ATOM 789 C C . TYR A 1 103 ? 4.867 -2.324 8.780 1.00 93.19 103 TYR A C 1
ATOM 791 O O . TYR A 1 103 ? 5.127 -3.331 8.121 1.00 93.19 103 TYR A O 1
ATOM 799 N N . GLY A 1 104 ? 5.681 -1.263 8.762 1.00 91.25 104 GLY A N 1
ATOM 800 C CA . GLY A 1 104 ? 6.817 -1.093 7.847 1.00 91.25 104 GLY A CA 1
ATOM 801 C C . GLY A 1 104 ? 6.431 -0.611 6.464 1.00 91.25 104 GLY A C 1
ATOM 802 O O . GLY A 1 104 ? 7.114 -0.921 5.496 1.00 91.25 104 GLY A O 1
ATOM 803 N N . LEU A 1 105 ? 5.327 0.116 6.372 1.00 90.12 105 LEU A N 1
ATOM 804 C CA . LEU A 1 105 ? 4.797 0.659 5.128 1.00 90.12 105 LEU A CA 1
ATOM 805 C C . LEU A 1 105 ? 5.430 2.017 4.761 1.00 90.12 105 LEU A C 1
ATOM 807 O O . LEU A 1 105 ? 5.006 2.684 3.822 1.00 90.12 105 LEU A O 1
ATOM 811 N N . GLN A 1 106 ? 6.472 2.429 5.485 1.00 80.62 106 GLN A N 1
ATOM 812 C CA . GLN A 1 106 ? 7.307 3.567 5.122 1.00 80.62 106 GLN A CA 1
ATOM 813 C C . GLN A 1 106 ? 8.460 3.080 4.243 1.00 80.62 106 GLN A C 1
ATOM 815 O O . GLN A 1 106 ? 9.334 2.344 4.703 1.00 80.62 106 GLN A O 1
ATOM 820 N N . SER A 1 107 ? 8.471 3.494 2.975 1.00 67.19 107 SER A N 1
ATOM 821 C CA . SER A 1 107 ? 9.616 3.256 2.097 1.00 67.19 107 SER A CA 1
ATOM 822 C C . SER A 1 107 ? 10.837 4.003 2.633 1.00 67.19 107 SER A C 1
ATOM 824 O O . SER A 1 107 ? 10.727 5.176 3.011 1.00 67.19 107 SER A O 1
ATOM 826 N N . ALA A 1 108 ? 12.014 3.375 2.595 1.00 64.06 108 ALA A N 1
ATOM 827 C CA . ALA A 1 108 ? 13.255 4.131 2.698 1.00 64.06 108 ALA A CA 1
ATOM 828 C C . ALA A 1 108 ? 13.249 5.187 1.584 1.00 64.06 108 ALA A C 1
ATOM 830 O O . ALA A 1 108 ? 12.868 4.896 0.452 1.00 64.06 108 ALA A O 1
ATOM 831 N N . MET A 1 109 ? 13.588 6.436 1.905 1.00 52.62 109 MET A N 1
ATOM 832 C CA . MET A 1 109 ? 13.585 7.504 0.909 1.00 52.62 109 MET A CA 1
ATOM 833 C C . MET A 1 109 ? 14.633 7.173 -0.159 1.00 52.62 109 MET A C 1
ATOM 835 O O . MET A 1 109 ? 15.823 7.394 0.066 1.00 52.62 109 MET A O 1
ATOM 839 N N . ALA A 1 110 ? 14.198 6.613 -1.293 1.00 51.75 110 ALA A N 1
ATOM 840 C CA . ALA A 1 110 ? 15.084 6.314 -2.405 1.00 51.75 110 ALA A CA 1
ATOM 841 C C . ALA A 1 110 ? 15.782 7.619 -2.822 1.00 51.75 110 ALA A C 1
ATOM 843 O O . ALA A 1 110 ? 15.118 8.665 -2.918 1.00 51.75 110 ALA A O 1
ATOM 844 N N . PRO A 1 111 ? 17.110 7.614 -3.027 1.00 46.44 111 PRO A N 1
ATOM 845 C CA . PRO A 1 111 ? 17.790 8.777 -3.563 1.00 46.44 111 PRO A CA 1
ATOM 846 C C . PRO A 1 111 ? 17.146 9.093 -4.911 1.00 46.44 111 PRO A C 1
ATOM 848 O O . PRO A 1 111 ? 17.237 8.321 -5.858 1.00 46.44 111 PRO A O 1
ATOM 851 N N . ARG A 1 112 ? 16.440 10.225 -4.988 1.00 51.38 112 ARG A N 1
ATOM 852 C CA . ARG A 1 112 ? 16.030 10.765 -6.279 1.00 51.38 112 ARG A CA 1
ATOM 853 C C . ARG A 1 112 ? 17.321 11.082 -7.008 1.00 51.38 112 ARG A C 1
ATOM 855 O O . ARG A 1 112 ? 18.021 12.006 -6.592 1.00 51.38 112 ARG A O 1
ATOM 862 N N . ASP A 1 113 ? 17.632 10.330 -8.056 1.00 50.47 113 ASP A N 1
ATOM 863 C CA . ASP A 1 113 ? 18.653 10.736 -9.006 1.00 50.47 113 ASP A CA 1
ATOM 864 C C . ASP A 1 113 ? 18.219 12.087 -9.572 1.00 50.47 113 ASP A C 1
ATOM 866 O O . ASP A 1 113 ? 17.386 12.195 -10.468 1.00 50.47 113 ASP A O 1
ATOM 870 N N . THR A 1 114 ? 18.775 13.163 -9.020 1.00 46.12 114 THR A N 1
ATOM 871 C CA . THR A 1 114 ? 18.668 14.515 -9.566 1.00 46.12 114 THR A CA 1
ATOM 872 C C . THR A 1 114 ? 19.564 14.650 -10.796 1.00 46.12 114 THR A C 1
ATOM 874 O O . THR A 1 114 ? 20.217 15.679 -10.979 1.00 46.12 114 THR A O 1
ATOM 877 N N . GLN A 1 115 ? 19.652 13.609 -11.629 1.00 42.81 115 GLN A N 1
ATOM 878 C CA . GLN A 1 115 ? 20.170 13.770 -12.973 1.00 42.81 115 GLN A CA 1
ATOM 879 C C . GLN A 1 115 ? 19.083 14.473 -13.772 1.00 42.81 115 GLN A C 1
ATOM 881 O O . GLN A 1 115 ? 18.142 13.872 -14.282 1.00 42.81 115 GLN A O 1
ATOM 886 N N . ASP A 1 116 ? 19.226 15.794 -13.800 1.00 44.56 116 ASP A N 1
ATOM 887 C CA . ASP A 1 116 ? 18.690 16.697 -14.802 1.00 44.56 116 ASP A CA 1
ATOM 888 C C . ASP A 1 116 ? 18.960 16.091 -16.189 1.00 44.56 116 ASP A C 1
ATOM 890 O O . ASP A 1 116 ? 20.017 16.288 -16.788 1.00 44.56 116 ASP A O 1
ATOM 894 N N . SER A 1 117 ? 18.044 15.241 -16.659 1.00 40.62 117 SER A N 1
ATOM 895 C CA . SER A 1 117 ? 18.079 14.725 -18.020 1.00 40.62 117 SER A CA 1
ATOM 896 C C . SER A 1 117 ? 17.898 15.935 -18.927 1.00 40.62 117 SER A C 1
ATOM 898 O O . SER A 1 117 ? 16.838 16.570 -18.863 1.00 40.62 117 SER A O 1
ATOM 900 N N . PRO A 1 118 ? 18.892 16.297 -19.760 1.00 41.84 118 PRO A N 1
ATOM 901 C CA . PRO A 1 118 ? 18.731 17.420 -20.659 1.00 41.84 118 PRO A CA 1
ATOM 902 C C . PRO A 1 118 ? 17.528 17.101 -21.538 1.00 41.84 118 PRO A C 1
ATOM 904 O O . PRO A 1 118 ? 17.514 16.082 -22.234 1.00 41.84 118 PRO A O 1
ATOM 907 N N . ARG A 1 119 ? 16.490 17.946 -21.461 1.00 46.03 119 ARG A N 1
ATOM 908 C CA . ARG A 1 119 ? 15.355 17.910 -22.387 1.00 46.03 119 ARG A CA 1
ATOM 909 C C . ARG A 1 119 ? 15.934 17.688 -23.779 1.00 46.03 119 ARG A C 1
ATOM 911 O O . ARG A 1 119 ? 16.677 18.550 -24.249 1.00 46.03 119 ARG A O 1
ATOM 918 N N . ARG A 1 120 ? 15.624 16.555 -24.422 1.00 47.69 120 ARG A N 1
ATOM 919 C CA . ARG A 1 120 ? 15.881 16.388 -25.856 1.00 47.69 120 ARG A CA 1
ATOM 920 C C . ARG A 1 120 ? 15.213 17.575 -26.541 1.00 47.69 120 ARG A C 1
ATOM 922 O O . ARG A 1 120 ? 13.988 17.627 -26.635 1.00 47.69 120 ARG A O 1
ATOM 929 N N . MET A 1 121 ? 16.013 18.559 -26.942 1.00 40.59 121 MET A N 1
ATOM 930 C CA . MET A 1 121 ? 15.591 19.539 -27.923 1.00 40.59 121 MET A CA 1
ATOM 931 C C . MET A 1 121 ? 15.305 18.732 -29.181 1.00 40.59 121 MET A C 1
ATOM 933 O O . MET A 1 121 ? 16.191 18.067 -29.712 1.00 40.59 121 MET A O 1
ATOM 937 N N . PHE A 1 122 ? 14.044 18.727 -29.596 1.00 44.53 122 PHE A N 1
ATOM 938 C CA . PHE A 1 122 ? 13.686 18.328 -30.942 1.00 44.53 122 PHE A CA 1
ATOM 939 C C . PHE A 1 122 ? 14.423 19.288 -31.879 1.00 44.53 122 PHE A C 1
ATOM 941 O O . PHE A 1 122 ? 14.127 20.481 -31.888 1.00 44.53 122 PHE A O 1
ATOM 948 N N . GLU A 1 123 ? 15.433 18.796 -32.594 1.00 45.00 123 GLU A N 1
ATOM 949 C CA . GLU A 1 123 ? 15.984 19.528 -33.728 1.00 45.00 123 GLU A CA 1
ATOM 950 C C . GLU A 1 123 ? 14.896 19.551 -34.806 1.00 45.00 123 GLU A C 1
ATOM 952 O O . GLU A 1 123 ? 14.483 18.511 -35.317 1.00 45.00 123 GLU A O 1
ATOM 957 N N . GLU A 1 124 ? 14.372 20.744 -35.089 1.00 45.81 124 GLU A N 1
ATOM 958 C CA . GLU A 1 124 ? 13.539 20.977 -36.261 1.00 45.81 124 GLU A CA 1
ATOM 959 C C . GLU A 1 124 ? 14.391 20.711 -37.508 1.00 45.81 124 GLU A C 1
ATOM 961 O O . GLU A 1 124 ? 15.280 21.491 -37.856 1.00 45.81 124 GLU A O 1
ATOM 966 N N . GLU A 1 125 ? 14.113 19.602 -38.194 1.00 47.47 125 GLU A N 1
ATOM 967 C CA . GLU A 1 125 ? 14.523 19.404 -39.581 1.00 47.47 125 GLU A CA 1
ATOM 968 C C . GLU A 1 125 ? 13.866 20.496 -40.437 1.00 47.47 125 GLU A C 1
ATOM 970 O O . GLU A 1 125 ? 12.716 20.399 -40.873 1.00 47.47 125 GLU A O 1
ATOM 975 N N . SER A 1 126 ? 14.614 21.574 -40.666 1.00 49.34 126 SER A N 1
ATOM 976 C CA . SER A 1 126 ? 14.317 22.559 -41.696 1.00 49.34 126 SER A CA 1
ATOM 977 C C . SER A 1 126 ? 14.427 21.877 -43.058 1.00 49.34 126 SER A C 1
ATOM 979 O O . SER A 1 126 ? 15.526 21.646 -43.558 1.00 49.34 126 SER A O 1
ATOM 981 N N . TYR A 1 127 ? 13.283 21.597 -43.679 1.00 47.59 127 TYR A N 1
ATOM 982 C CA . TYR A 1 127 ? 13.205 21.361 -45.118 1.00 47.59 127 TYR A CA 1
ATOM 983 C C . TYR A 1 127 ? 13.744 22.594 -45.859 1.00 47.59 127 TYR A C 1
ATOM 985 O O . TYR A 1 127 ? 13.179 23.685 -45.753 1.00 47.59 127 TYR A O 1
ATOM 993 N N . GLY A 1 128 ? 14.828 22.400 -46.609 1.00 47.31 128 GLY A N 1
ATOM 994 C CA . GLY A 1 128 ? 15.416 23.354 -47.547 1.00 47.31 128 GLY A CA 1
ATOM 995 C C . GLY A 1 128 ? 16.141 22.613 -48.655 1.00 47.31 128 GLY A C 1
ATOM 996 O O . GLY A 1 128 ? 16.954 21.728 -48.312 1.00 47.31 128 GLY A O 1
#